Protein AF-A0A5B8FV63-F1 (afdb_monomer_lite)

Secondary structure (DSSP, 8-state):
-HHHHHHHHHHHHHHHHHHHHHHHHHS-----------EEPTTT--EE-TTS--TTT--

pLDDT: mean 76.58, std 12.69, range [55.12, 96.19]

Structure (mmCIF, N/CA/C/O backbone):
data_AF-A0A5B8FV63-F1
#
_entry.id   AF-A0A5B8FV63-F1
#
loop_
_atom_site.group_PDB
_atom_site.id
_atom_site.type_symbol
_atom_site.label_atom_id
_atom_site.label_alt_id
_atom_site.label_comp_id
_atom_site.label_asym_id
_atom_site.label_entity_id
_atom_site.label_seq_id
_atom_site.pdbx_PDB_ins_code
_atom_site.Cartn_x
_atom_site.Cartn_y
_atom_site.Cartn_z
_atom_site.occupancy
_atom_site.B_iso_or_equiv
_atom_site.auth_seq_id
_atom_site.auth_comp_id
_atom_site.auth_asym_id
_atom_site.auth_atom_id
_atom_site.pdbx_PDB_model_num
ATOM 1 N N . MET A 1 1 ? 25.493 1.992 -27.975 1.00 72.75 1 MET A N 1
ATOM 2 C CA . MET A 1 1 ? 25.267 1.108 -26.805 1.00 72.75 1 MET A CA 1
ATOM 3 C C . MET A 1 1 ? 24.393 1.768 -25.744 1.00 72.75 1 MET A C 1
ATOM 5 O O . MET A 1 1 ? 23.377 1.180 -25.408 1.00 72.75 1 MET A O 1
ATOM 9 N N . MET A 1 2 ? 24.687 3.001 -25.315 1.00 75.62 2 MET A N 1
ATOM 10 C CA . MET A 1 2 ? 23.876 3.737 -24.323 1.00 75.62 2 MET A CA 1
ATOM 11 C C . MET A 1 2 ? 22.387 3.858 -24.679 1.00 75.62 2 MET A C 1
ATOM 13 O O . MET A 1 2 ? 21.535 3.583 -23.843 1.00 75.62 2 MET A O 1
ATOM 17 N N . ALA A 1 3 ? 22.060 4.161 -25.940 1.00 84.94 3 ALA A N 1
ATOM 18 C CA . ALA A 1 3 ? 20.666 4.251 -26.386 1.00 84.94 3 ALA A CA 1
ATOM 19 C C . ALA A 1 3 ? 19.897 2.923 -26.250 1.00 84.94 3 ALA A C 1
ATOM 21 O O . ALA A 1 3 ? 18.723 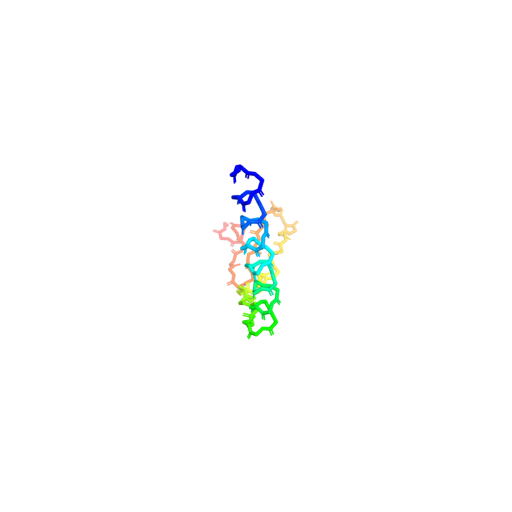2.928 -25.904 1.00 84.94 3 ALA A O 1
ATOM 22 N N . LYS A 1 4 ? 20.562 1.776 -26.459 1.00 89.88 4 LYS A N 1
ATOM 23 C CA . LYS A 1 4 ? 19.939 0.453 -26.286 1.00 89.88 4 LYS A CA 1
ATOM 24 C C . LYS A 1 4 ? 19.657 0.162 -24.812 1.00 89.88 4 LYS A C 1
ATOM 26 O O . LYS A 1 4 ? 18.607 -0.378 -24.494 1.00 89.88 4 LYS A O 1
ATOM 31 N N . ILE A 1 5 ? 20.571 0.557 -23.927 1.00 93.94 5 ILE A N 1
ATOM 32 C CA . ILE A 1 5 ? 20.415 0.401 -22.474 1.00 93.94 5 ILE A CA 1
ATOM 33 C C . ILE A 1 5 ? 19.263 1.279 -21.971 1.00 93.94 5 ILE A C 1
ATOM 35 O O . ILE A 1 5 ? 18.405 0.799 -21.236 1.00 93.94 5 ILE A O 1
ATOM 39 N N . ALA A 1 6 ? 19.197 2.534 -22.423 1.00 92.56 6 ALA A N 1
ATOM 40 C CA . ALA A 1 6 ? 18.095 3.437 -22.100 1.00 92.56 6 ALA A CA 1
ATOM 41 C C . ALA A 1 6 ? 16.745 2.883 -22.583 1.00 92.56 6 ALA A C 1
ATOM 43 O O . ALA A 1 6 ? 15.765 2.906 -21.843 1.00 92.56 6 ALA A O 1
ATOM 44 N N . LEU A 1 7 ? 16.705 2.325 -23.797 1.00 95.38 7 LEU A N 1
ATOM 45 C CA . LEU A 1 7 ? 15.491 1.733 -24.352 1.00 95.38 7 LEU A CA 1
ATOM 46 C C . LEU A 1 7 ? 15.037 0.504 -23.551 1.00 95.38 7 LEU A C 1
ATOM 48 O O . LEU A 1 7 ? 13.857 0.381 -23.238 1.00 95.38 7 LEU A O 1
ATOM 52 N N . LEU A 1 8 ? 15.971 -0.370 -23.161 1.00 95.25 8 LEU A N 1
ATOM 53 C CA . LEU A 1 8 ? 15.676 -1.527 -22.312 1.00 95.25 8 LEU A CA 1
ATOM 54 C C . LEU A 1 8 ? 15.130 -1.104 -20.944 1.00 95.25 8 LEU A C 1
ATOM 56 O O . LEU A 1 8 ? 14.127 -1.655 -20.498 1.00 95.25 8 LEU A O 1
ATOM 60 N N . LEU A 1 9 ? 15.732 -0.097 -20.306 1.00 95.19 9 LEU A N 1
ATOM 61 C CA . LEU A 1 9 ? 15.243 0.441 -19.033 1.00 95.19 9 LEU A CA 1
ATOM 62 C C . LEU A 1 9 ? 13.816 0.985 -19.146 1.00 95.19 9 LEU A C 1
ATOM 64 O O . LEU A 1 9 ? 12.977 0.678 -18.301 1.00 95.19 9 LEU A O 1
ATOM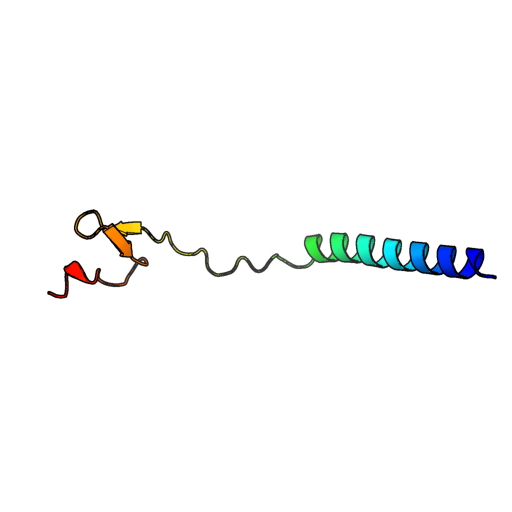 68 N N . LEU A 1 10 ? 13.518 1.749 -20.199 1.00 94.88 10 LEU A N 1
ATOM 69 C CA . LEU A 1 10 ? 12.177 2.295 -20.421 1.00 94.88 10 LEU A CA 1
ATOM 70 C C . LEU A 1 10 ? 11.131 1.193 -20.620 1.00 94.88 10 LEU A C 1
ATOM 72 O O . LEU A 1 10 ? 10.043 1.276 -20.052 1.00 94.88 10 LEU A O 1
ATOM 76 N N . VAL A 1 11 ? 11.464 0.140 -21.372 1.00 96.19 11 VAL A N 1
ATOM 77 C CA . VAL A 1 11 ? 10.570 -1.010 -21.570 1.00 96.19 11 VAL A CA 1
ATOM 78 C C . VAL A 1 11 ? 10.316 -1.738 -20.248 1.00 96.19 11 VAL A C 1
ATOM 80 O O . VAL A 1 11 ? 9.167 -2.038 -19.932 1.00 96.19 11 VAL A O 1
ATOM 83 N N . VAL A 1 12 ? 11.352 -1.970 -19.439 1.00 95.62 12 VAL A N 1
ATOM 84 C CA . VAL A 1 12 ? 11.209 -2.618 -18.124 1.00 95.62 12 VAL A CA 1
ATOM 85 C C . VAL A 1 12 ? 10.313 -1.796 -17.195 1.00 95.62 12 VAL A C 1
ATOM 87 O O . VAL A 1 12 ? 9.385 -2.342 -16.598 1.00 95.62 12 VAL A O 1
ATOM 90 N N . LEU A 1 13 ? 10.529 -0.480 -17.107 1.00 93.56 13 LEU A N 1
ATOM 91 C CA . LEU A 1 13 ? 9.696 0.407 -16.287 1.00 93.56 13 LEU A CA 1
ATOM 92 C C . LEU A 1 13 ? 8.238 0.432 -16.761 1.00 93.56 13 LEU A C 1
ATOM 94 O O . LEU A 1 13 ? 7.327 0.397 -15.932 1.00 93.56 13 LEU A O 1
ATOM 98 N N . ALA A 1 14 ? 8.007 0.438 -18.076 1.00 92.44 14 ALA A N 1
ATOM 99 C CA . ALA A 1 14 ? 6.663 0.377 -18.640 1.00 92.44 14 ALA A CA 1
ATOM 100 C C . ALA A 1 14 ? 5.939 -0.916 -18.233 1.00 92.44 14 ALA A C 1
ATOM 102 O O . ALA A 1 14 ? 4.789 -0.863 -17.792 1.00 92.44 14 ALA A O 1
ATOM 103 N N . VAL A 1 15 ? 6.618 -2.065 -18.308 1.00 92.50 15 VAL A N 1
ATOM 104 C CA . VAL A 1 15 ? 6.058 -3.362 -17.893 1.00 92.50 15 VAL A CA 1
ATOM 105 C C . VAL A 1 15 ? 5.724 -3.372 -16.398 1.00 92.50 15 VAL A C 1
ATOM 107 O O . VAL A 1 15 ? 4.630 -3.795 -16.028 1.00 92.50 15 VAL A O 1
ATOM 110 N N . ILE A 1 16 ? 6.610 -2.857 -15.538 1.00 87.88 16 ILE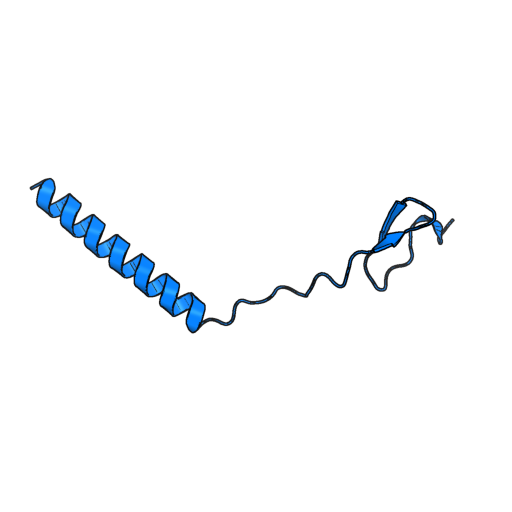 A 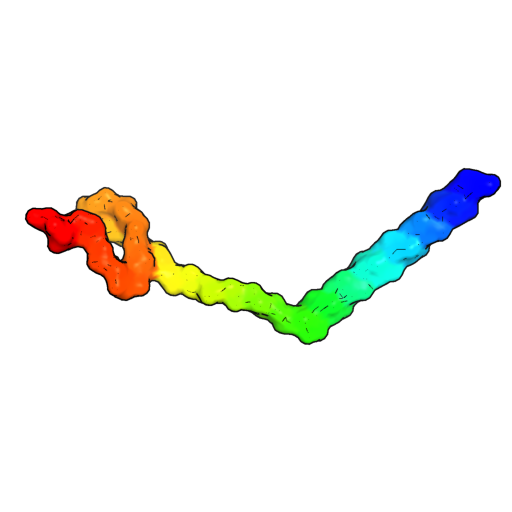N 1
ATOM 111 C CA . ILE A 1 16 ? 6.368 -2.772 -14.085 1.00 87.88 16 ILE A CA 1
ATOM 112 C C . ILE A 1 16 ? 5.154 -1.881 -13.780 1.00 87.88 16 ILE A C 1
ATOM 114 O O . ILE A 1 16 ? 4.298 -2.260 -12.982 1.00 87.88 16 ILE A O 1
ATOM 118 N N . ALA A 1 17 ? 5.037 -0.723 -14.434 1.00 84.50 17 ALA A N 1
ATOM 119 C CA . ALA A 1 17 ? 3.914 0.195 -14.234 1.00 84.50 17 ALA A CA 1
ATOM 120 C C . ALA A 1 17 ? 2.569 -0.418 -14.672 1.00 84.50 17 ALA A C 1
ATOM 122 O O . ALA A 1 17 ? 1.559 -0.292 -13.974 1.00 84.50 17 ALA A O 1
ATOM 123 N N . LEU A 1 18 ? 2.556 -1.127 -15.805 1.00 84.69 18 LEU A N 1
ATOM 124 C CA . LEU A 1 18 ? 1.387 -1.865 -16.291 1.00 84.69 18 LEU A CA 1
ATOM 125 C C . LEU A 1 18 ? 0.996 -3.006 -15.341 1.00 84.69 18 LEU A C 1
ATOM 127 O O . LEU A 1 18 ? -0.189 -3.172 -15.043 1.00 84.69 18 LEU A O 1
ATOM 131 N N . ALA A 1 19 ? 1.979 -3.743 -14.819 1.00 82.12 19 ALA A N 1
ATOM 132 C CA . ALA A 1 19 ? 1.761 -4.806 -13.843 1.00 82.12 19 ALA A CA 1
ATOM 133 C C . ALA A 1 19 ? 1.220 -4.265 -12.511 1.00 82.12 19 ALA A C 1
ATOM 135 O O . ALA A 1 19 ? 0.295 -4.850 -11.956 1.00 82.12 19 ALA A O 1
ATOM 136 N N . GLY A 1 20 ? 1.719 -3.122 -12.028 1.00 70.06 20 GLY A N 1
ATOM 137 C CA . GLY A 1 20 ? 1.212 -2.460 -10.821 1.00 70.06 20 GLY A CA 1
ATOM 138 C C . GLY A 1 20 ? -0.264 -2.073 -10.938 1.00 70.06 20 GLY A C 1
ATOM 139 O O . GLY A 1 20 ? -1.053 -2.359 -10.042 1.00 70.06 20 GLY A O 1
ATOM 140 N N . LYS A 1 21 ? -0.673 -1.529 -12.089 1.00 67.44 21 LYS A N 1
ATOM 141 C CA . LYS A 1 21 ? -2.074 -1.161 -12.355 1.00 67.44 21 LYS A CA 1
ATOM 142 C C . LYS A 1 21 ? -3.007 -2.377 -12.433 1.00 67.44 21 LYS A C 1
ATOM 144 O O . LYS A 1 21 ? -4.169 -2.301 -12.037 1.00 67.44 21 LYS A O 1
ATOM 149 N N . TRP A 1 22 ? -2.507 -3.508 -12.934 1.00 65.00 22 TRP A N 1
ATOM 150 C CA . TRP A 1 22 ? -3.222 -4.788 -12.890 1.00 65.00 22 TRP A CA 1
ATOM 151 C C . TRP A 1 22 ? -3.273 -5.370 -11.474 1.00 65.00 22 TRP A C 1
ATOM 153 O O . TRP A 1 22 ? -4.318 -5.868 -11.056 1.00 65.00 22 TRP A O 1
ATOM 163 N N . ALA A 1 23 ? -2.187 -5.243 -10.713 1.00 64.94 23 ALA A N 1
ATOM 164 C CA . ALA A 1 23 ? -2.120 -5.661 -9.321 1.00 64.94 23 ALA A CA 1
ATOM 165 C C . ALA A 1 23 ? -3.106 -4.873 -8.449 1.00 64.94 23 ALA A C 1
ATOM 167 O O . ALA A 1 23 ? -3.775 -5.483 -7.632 1.00 64.94 23 ALA A O 1
ATOM 168 N N . GLU A 1 24 ? -3.300 -3.569 -8.666 1.00 62.59 24 GLU A N 1
ATOM 169 C CA . GLU A 1 24 ? -4.325 -2.778 -7.959 1.00 62.59 24 GLU A CA 1
ATOM 170 C C . GLU A 1 24 ? -5.767 -3.202 -8.282 1.00 62.59 24 GLU A C 1
ATOM 172 O O . GLU A 1 24 ? -6.669 -2.997 -7.471 1.00 62.59 24 GLU A O 1
ATOM 177 N N . LYS A 1 25 ? -6.002 -3.786 -9.464 1.00 61.53 25 LYS A N 1
ATOM 178 C CA . LYS A 1 25 ? -7.322 -4.290 -9.871 1.00 61.53 25 LYS A CA 1
ATOM 179 C C . LYS A 1 25 ? -7.612 -5.686 -9.308 1.00 61.53 25 LYS A C 1
ATOM 181 O O . LYS A 1 25 ? -8.774 -6.016 -9.091 1.00 61.53 25 LYS A O 1
ATOM 186 N N . ILE A 1 26 ? -6.573 -6.497 -9.097 1.00 62.81 26 ILE A N 1
ATOM 187 C CA . ILE A 1 26 ? -6.675 -7.885 -8.615 1.00 62.81 26 ILE A CA 1
ATOM 188 C C . ILE A 1 26 ? -6.533 -7.963 -7.093 1.00 62.81 26 ILE A C 1
ATOM 190 O O . ILE A 1 26 ? -7.221 -8.748 -6.444 1.00 62.81 26 ILE A O 1
ATOM 194 N N . LEU A 1 27 ? -5.651 -7.156 -6.506 1.00 61.19 27 LEU A N 1
ATOM 195 C CA . LEU A 1 27 ? -5.471 -7.089 -5.067 1.00 61.19 27 LEU A CA 1
ATOM 196 C C . LEU A 1 27 ? -6.542 -6.155 -4.510 1.00 61.19 27 LEU A C 1
ATOM 198 O O . LEU A 1 27 ? -6.503 -4.956 -4.799 1.00 61.19 27 LEU A O 1
ATOM 202 N N . PRO A 1 28 ? -7.488 -6.652 -3.694 1.00 59.00 28 PRO A N 1
ATOM 203 C CA . PRO A 1 28 ? -8.368 -5.758 -2.970 1.00 59.00 28 PRO A CA 1
ATOM 204 C C . PRO A 1 28 ? -7.468 -4.827 -2.164 1.00 59.00 28 PRO A C 1
ATOM 206 O O . PRO A 1 28 ? -6.681 -5.294 -1.334 1.00 59.00 28 PRO A O 1
ATOM 209 N N . ARG A 1 29 ? -7.553 -3.511 -2.419 1.00 61.16 29 ARG A N 1
ATOM 210 C CA . ARG A 1 29 ? -7.007 -2.512 -1.497 1.00 61.16 29 ARG A CA 1
ATOM 211 C C . ARG A 1 29 ? -7.483 -2.954 -0.125 1.00 61.16 29 ARG A C 1
ATOM 213 O O . ARG A 1 29 ? -8.690 -2.942 0.125 1.00 61.16 29 ARG A O 1
ATOM 220 N N . ARG A 1 30 ? -6.560 -3.384 0.740 1.00 58.66 30 ARG A N 1
ATOM 221 C CA . ARG A 1 30 ? -6.852 -3.522 2.161 1.00 58.66 30 ARG A CA 1
ATOM 222 C C . ARG A 1 30 ? -7.207 -2.111 2.595 1.00 58.66 30 ARG A C 1
ATOM 224 O O . ARG A 1 30 ? -6.324 -1.315 2.896 1.00 58.66 30 ARG A O 1
ATOM 231 N N . LYS A 1 31 ? -8.497 -1.768 2.523 1.00 57.41 31 LYS A N 1
ATOM 232 C CA . LYS A 1 31 ? -9.048 -0.676 3.303 1.00 57.41 31 LYS A CA 1
ATOM 233 C C . LYS A 1 31 ? -8.620 -1.057 4.709 1.00 57.41 31 LYS A C 1
ATOM 235 O O . LYS A 1 31 ? -9.090 -2.062 5.242 1.00 57.41 31 LYS A O 1
ATOM 240 N N . GLY A 1 32 ? -7.631 -0.338 5.242 1.00 59.06 32 GLY A N 1
ATOM 241 C CA . GLY A 1 32 ? -7.363 -0.389 6.670 1.00 59.06 32 GLY A CA 1
ATOM 242 C C . GLY A 1 32 ? -8.693 -0.193 7.397 1.00 59.06 32 GLY A C 1
ATOM 243 O O . GLY A 1 32 ? -9.632 0.324 6.775 1.00 59.06 32 GLY A O 1
ATOM 244 N N . PRO A 1 33 ? -8.813 -0.641 8.657 1.00 57.34 33 PRO A N 1
ATOM 245 C CA . PRO A 1 33 ? -10.029 -0.405 9.421 1.00 57.34 33 PRO A CA 1
ATOM 246 C C . PRO A 1 33 ? -10.448 1.041 9.181 1.00 57.34 33 PRO A C 1
ATOM 248 O O . PRO A 1 33 ? -9.631 1.948 9.358 1.00 57.34 33 PRO A O 1
ATOM 251 N N . GLU A 1 34 ? -11.659 1.225 8.639 1.00 55.62 34 GLU A N 1
ATOM 252 C CA . GLU A 1 34 ? -12.261 2.546 8.514 1.00 55.62 34 GLU A CA 1
ATOM 253 C C . GLU A 1 34 ? -12.023 3.187 9.869 1.00 55.62 34 GLU A C 1
ATOM 255 O O . GLU A 1 34 ? -12.395 2.586 10.881 1.00 55.62 34 GLU A O 1
ATOM 260 N N . VAL A 1 35 ? -11.268 4.291 9.906 1.00 60.16 35 VAL A N 1
ATOM 261 C CA . VAL A 1 35 ? -11.000 5.006 11.152 1.00 60.16 35 VAL A CA 1
ATOM 262 C C . VAL A 1 35 ? -12.370 5.489 11.588 1.00 60.16 35 VAL A C 1
ATOM 264 O O . VAL A 1 35 ? -12.834 6.531 1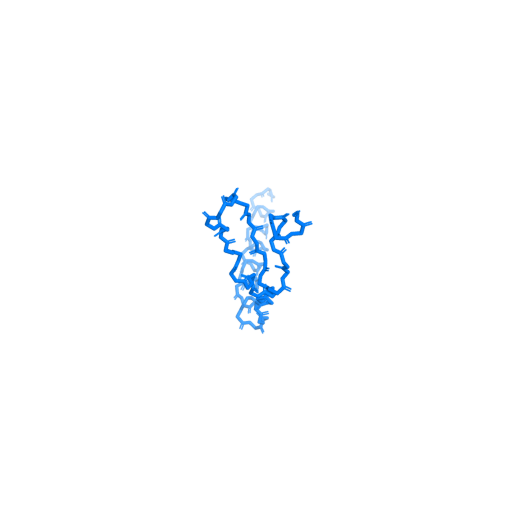1.127 1.00 60.16 35 VAL A O 1
ATOM 267 N N . ARG A 1 36 ? -13.067 4.636 12.347 1.00 59.28 36 ARG A N 1
ATOM 268 C CA . ARG A 1 36 ? -14.439 4.830 12.785 1.00 59.28 36 ARG A CA 1
ATOM 269 C C . ARG A 1 36 ? -14.455 6.202 13.411 1.00 59.28 36 ARG A C 1
ATOM 271 O O . ARG A 1 36 ? -13.669 6.461 14.322 1.00 59.28 36 ARG A O 1
ATOM 278 N N . ALA A 1 37 ? -15.210 7.074 12.752 1.00 65.75 37 ALA A N 1
ATOM 279 C CA . ALA A 1 37 ? -15.074 8.517 12.766 1.00 65.75 37 ALA A CA 1
ATOM 280 C C . ALA A 1 37 ? -14.518 9.027 14.098 1.00 65.75 37 ALA A C 1
ATOM 282 O O . ALA A 1 37 ? -15.230 9.045 15.102 1.00 65.75 37 ALA A O 1
ATOM 283 N N . ALA A 1 38 ? -13.247 9.438 14.108 1.00 68.88 38 ALA A N 1
ATOM 284 C CA . ALA A 1 38 ? -12.742 10.216 15.224 1.00 68.88 38 ALA A CA 1
ATOM 285 C C . ALA A 1 38 ? -13.608 11.481 15.294 1.00 68.88 38 ALA A C 1
ATOM 287 O O . ALA A 1 38 ? -13.648 12.262 14.341 1.00 68.88 38 ALA A O 1
ATOM 288 N N . ARG A 1 39 ? -14.370 11.654 16.375 1.00 75.81 39 ARG A N 1
ATOM 289 C CA . ARG A 1 39 ? -15.224 12.830 16.577 1.00 75.81 39 ARG A CA 1
ATOM 290 C C . ARG A 1 39 ? -14.522 13.787 17.514 1.00 75.81 39 ARG A C 1
ATOM 292 O O . ARG A 1 39 ? -13.828 13.376 18.439 1.00 75.81 39 ARG A O 1
ATOM 299 N N . LYS A 1 40 ? -14.704 15.082 17.287 1.00 80.81 40 LYS A N 1
ATOM 300 C CA . LYS A 1 40 ? -14.204 16.095 18.209 1.00 80.81 40 LYS A CA 1
ATOM 301 C C . LYS A 1 40 ? -15.179 16.222 19.376 1.00 80.81 40 LYS A C 1
ATOM 303 O O . LYS A 1 40 ? -16.377 16.395 19.157 1.00 80.81 40 LYS A O 1
ATOM 308 N N . CYS A 1 41 ? -14.681 16.125 20.604 1.00 82.81 41 CYS A N 1
ATOM 309 C CA . CYS A 1 41 ? -15.498 16.303 21.795 1.00 82.81 41 CYS A CA 1
ATOM 310 C C . CYS A 1 41 ? -15.991 17.760 21.877 1.00 82.81 41 CYS A C 1
ATOM 312 O O . CYS A 1 41 ? -15.162 18.672 21.822 1.00 82.81 41 CYS A O 1
ATOM 314 N N . PRO A 1 42 ? -17.302 18.015 22.051 1.00 82.25 42 PRO A N 1
ATOM 315 C CA . PRO A 1 42 ? -17.838 19.376 22.122 1.00 82.25 42 PRO A CA 1
ATOM 316 C C . PRO A 1 42 ? -17.498 20.106 23.431 1.00 82.25 42 PRO A C 1
ATOM 318 O O . PRO A 1 42 ? -17.691 21.312 23.509 1.00 82.25 42 PRO A O 1
ATOM 321 N N . GLN A 1 43 ? -17.020 19.396 24.460 1.00 83.94 43 GLN A N 1
ATOM 322 C CA . GLN A 1 43 ? -16.703 19.972 25.772 1.00 83.94 43 GLN A CA 1
ATOM 323 C C . GLN A 1 43 ? -15.234 20.398 25.886 1.00 83.94 43 GLN A C 1
ATOM 325 O O . GLN A 1 43 ? -14.951 21.531 26.257 1.00 83.94 43 GLN A O 1
ATOM 330 N N . CYS A 1 44 ? -14.289 19.515 25.543 1.00 86.31 44 CYS A N 1
ATOM 331 C CA . CYS A 1 44 ? -12.851 19.789 25.677 1.00 86.31 44 CYS A CA 1
ATOM 332 C C . CYS A 1 44 ? -12.115 19.972 24.341 1.00 86.31 44 CYS A C 1
ATOM 334 O O . CYS A 1 44 ? -10.923 20.265 24.332 1.00 86.31 44 CYS A O 1
ATOM 336 N N . GLY A 1 45 ? -12.783 19.760 23.203 1.00 83.12 45 GLY A N 1
ATOM 337 C CA . GLY A 1 45 ? -12.173 19.881 21.877 1.00 83.12 45 GLY A CA 1
ATOM 338 C C . GLY A 1 45 ? -11.169 18.780 21.517 1.00 83.12 45 GLY A C 1
ATOM 339 O O . GLY A 1 45 ? -10.589 18.841 20.431 1.00 83.12 45 GLY A O 1
ATOM 340 N N . ALA A 1 46 ? -10.964 17.781 22.382 1.00 85.56 46 ALA A N 1
ATOM 341 C CA . ALA A 1 46 ? -10.095 16.640 22.109 1.00 85.56 46 ALA A CA 1
ATOM 342 C C . ALA A 1 46 ? -10.704 15.706 21.049 1.00 85.56 46 ALA A C 1
ATOM 344 O O . ALA A 1 46 ? -11.925 15.625 20.899 1.00 85.56 46 ALA A O 1
ATOM 345 N N . TRP A 1 47 ? -9.852 14.989 20.316 1.00 80.44 47 TRP A N 1
ATOM 346 C CA . TRP A 1 47 ? -10.289 13.945 19.391 1.00 80.44 47 TRP A CA 1
ATOM 347 C C . TRP A 1 47 ? -10.613 12.665 20.159 1.00 80.44 47 TRP A C 1
ATOM 349 O O . TRP A 1 47 ? -9.788 12.174 20.926 1.00 80.44 47 TRP A O 1
ATOM 359 N N . GLN A 1 48 ? -11.807 12.127 19.935 1.00 79.44 48 GLN A N 1
ATOM 360 C CA . GLN A 1 48 ? -12.307 10.910 20.556 1.00 79.44 48 GLN A CA 1
ATOM 361 C C . GLN A 1 48 ? -12.503 9.837 19.489 1.00 79.44 48 GLN A C 1
ATOM 363 O O . GLN A 1 48 ? -13.151 10.073 18.467 1.00 79.44 48 GLN A O 1
ATOM 368 N N . VAL A 1 49 ? -11.957 8.650 19.742 1.00 79.81 49 VAL A N 1
ATOM 369 C CA . VAL A 1 49 ? -12.210 7.459 18.927 1.00 79.81 49 VAL A CA 1
ATOM 370 C C . VAL A 1 49 ? -13.502 6.802 19.413 1.00 79.81 49 VAL A C 1
ATOM 372 O O . VAL A 1 49 ? -13.750 6.714 20.616 1.00 79.81 49 VAL A O 1
ATOM 375 N N . GLU A 1 50 ? -14.342 6.360 18.480 1.00 71.69 50 GLU A N 1
ATOM 376 C CA . GLU A 1 50 ? -15.623 5.722 18.786 1.00 71.69 50 GLU A CA 1
ATOM 377 C C . GLU A 1 50 ? -15.432 4.490 19.694 1.00 71.69 50 GLU A C 1
ATOM 379 O O . GLU A 1 50 ? -14.693 3.567 19.354 1.00 71.69 50 GLU A O 1
ATOM 384 N N . GLY A 1 51 ? -16.088 4.490 20.862 1.00 72.50 51 GLY A N 1
ATOM 385 C CA . GLY A 1 51 ? -16.004 3.417 21.864 1.00 72.50 51 GLY A CA 1
ATOM 386 C C . GLY A 1 51 ? -15.045 3.667 23.035 1.00 72.50 51 GLY A C 1
ATOM 387 O O . GLY A 1 51 ? -15.030 2.864 23.963 1.00 72.50 51 GLY A O 1
ATOM 388 N N . VAL A 1 52 ? -14.286 4.769 23.038 1.00 79.44 52 VAL A N 1
ATOM 389 C CA . VAL A 1 52 ? -13.418 5.163 24.166 1.00 79.44 52 VAL A CA 1
ATOM 390 C C . VAL A 1 52 ? -14.023 6.380 24.875 1.00 79.44 52 VAL A C 1
ATOM 392 O O . VAL A 1 52 ? -14.452 7.310 24.184 1.00 79.44 52 VAL A O 1
ATOM 395 N N . PRO A 1 53 ? -14.094 6.421 26.222 1.00 78.31 53 PRO A N 1
ATOM 396 C CA . PRO A 1 53 ? -14.544 7.610 26.941 1.00 78.31 53 PRO A CA 1
ATOM 397 C C . PRO A 1 53 ? -13.649 8.810 26.617 1.00 78.31 53 PRO A C 1
ATOM 399 O O . PRO A 1 53 ? -12.455 8.682 26.356 1.00 78.31 53 PRO A O 1
ATOM 402 N N . CYS A 1 54 ? -14.244 10.000 26.575 1.00 81.12 54 CYS A N 1
ATOM 403 C CA . CYS A 1 54 ? -13.464 11.209 26.367 1.00 81.12 54 CYS A CA 1
ATOM 404 C C . CYS A 1 54 ? -12.675 11.513 27.645 1.00 81.12 54 CYS A C 1
ATOM 406 O O . CYS A 1 54 ? -13.228 11.405 28.735 1.00 81.12 54 CYS A O 1
ATOM 408 N N . ILE A 1 55 ? -11.437 11.991 27.516 1.00 81.44 55 ILE A N 1
ATOM 409 C CA . ILE A 1 55 ? -10.564 12.342 28.652 1.00 81.44 55 ILE A CA 1
ATOM 410 C C . ILE A 1 55 ? -11.197 13.339 29.638 1.00 81.44 55 ILE A C 1
ATOM 412 O O . ILE A 1 55 ? -10.819 13.407 30.801 1.00 81.44 55 ILE A O 1
ATOM 416 N N . CYS A 1 56 ? -12.167 14.138 29.183 1.00 83.00 56 CYS A N 1
ATOM 417 C CA . CYS A 1 56 ? -12.890 15.072 30.042 1.00 83.00 56 CYS A CA 1
ATOM 418 C C . CYS A 1 56 ? -14.014 14.429 30.866 1.00 83.00 56 CYS A C 1
ATOM 420 O O . CYS A 1 56 ? -14.536 15.096 31.746 1.00 83.00 56 CYS A O 1
ATOM 422 N N . ALA A 1 57 ? -14.420 13.195 30.558 1.00 72.44 57 ALA A N 1
ATOM 423 C CA . ALA A 1 57 ? -15.446 12.454 31.293 1.00 72.44 57 ALA A CA 1
ATOM 424 C C . ALA A 1 57 ? -14.859 11.587 32.422 1.00 72.44 57 ALA A C 1
ATOM 426 O O . ALA A 1 57 ? -15.603 11.127 33.278 1.00 72.44 57 ALA A O 1
ATOM 427 N N . GLU A 1 58 ? -13.540 11.364 32.428 1.00 65.31 58 GLU A N 1
ATOM 428 C CA . GLU A 1 58 ? -12.820 10.640 33.490 1.00 65.31 58 GLU A CA 1
ATOM 429 C C . GLU A 1 58 ? -12.333 11.564 34.626 1.00 65.31 58 GLU A C 1
ATOM 431 O O . GLU A 1 58 ? -11.533 11.147 35.463 1.00 65.31 58 GLU A O 1
ATOM 436 N N . LYS A 1 59 ? -12.783 12.825 34.646 1.00 55.12 59 LYS A N 1
ATOM 437 C CA . LYS A 1 59 ? -12.416 13.845 35.634 1.00 55.12 59 LYS A CA 1
ATOM 438 C C . LYS A 1 59 ? -13.623 14.238 36.471 1.00 55.12 59 LYS A C 1
ATOM 440 O O . LYS A 1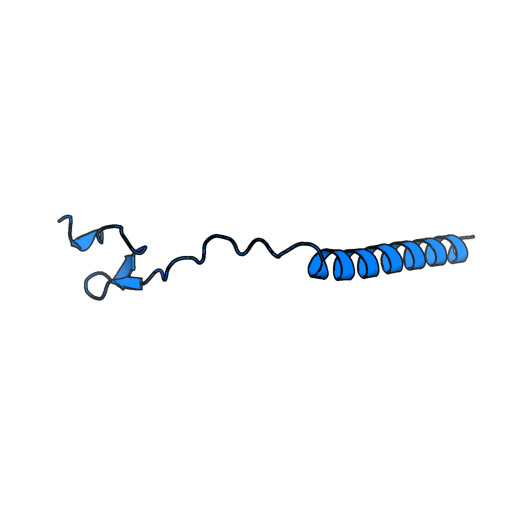 59 ? -13.426 14.430 37.688 1.00 55.12 59 LYS A O 1
#

Foldseek 3Di:
DVVVVVVVVVVVVVVVVVVVVVCPVVDPPPPDPPQQDQDQDPPPRDTHGPPDDDPVVVD

Organism: NCBI:txid2579971

Radius of gyration: 24.35 Å; chains: 1; bounding box: 43×28×62 Å

Sequence (59 aa):
MMAKIALLLLVVLAVIALAGKWAEKILPRRKGPEVRAARKCPQCGAWQVEGVPCICAEK